Protein AF-A0A2U1P323-F1 (afdb_monomer)

Nearest PDB structures (foldseek):
  3wgc-assembly1_B  TM=9.184E-01  e=4.972E-09  Aeromonas jandaei
  3wgc-assembly1_D  TM=9.180E-01  e=9.353E-09  Aeromonas jandaei
  3wgb-assembly1_A  TM=9.098E-01  e=8.243E-09  Aeromonas jandaei
  1lw5-assembly1_B  TM=9.351E-01  e=6.633E-08  Thermotoga maritima
  1jg8-assembly1_C  TM=9.410E-01  e=9.098E-08  Thermotoga maritima

Foldseek 3Di:
DDPVVVLVPQDDCVPPVVDDHDQDDDDDAPDPVLLDGDDPVNVVSVQVSCVVSVNDPGDAKDKAFLCDQLPQVDDIDIDGDPVVVVVVVVVCVVVPVPDDPCCVRVVVSVVSVVPRPVVQVVLLVVQLVVQVVQVVDPPGHWDSVSSPGNDTDD

Radius of gyration: 19.93 Å; Cα contacts (8 Å, |Δi|>4): 160; chains: 1; bounding box: 51×27×53 Å

Sequence (154 aa):
MDIDLIKSTIRNPDFEICYPKTRLICLENSHANTRKCLSVEYTDQVGELAKKHGLVQAADFVSVCLSIGLGAPVGSVIVGTKIFIDRARILRKTLGGGMRQVGILCAPALVALQENIPKLVNGHKNAKNLAEGLNKIKGLKADVAYVATNICVF

pLDDT: mean 91.77, std 6.67, range [56.97, 98.12]

Structure (mmCIF, N/CA/C/O backbone):
data_AF-A0A2U1P323-F1
#
_entry.id   AF-A0A2U1P323-F1
#
loop_
_atom_site.group_PDB
_atom_site.id
_atom_site.type_symbol
_atom_site.label_atom_id
_atom_site.label_alt_id
_atom_site.label_comp_id
_atom_site.label_asym_id
_atom_site.label_entity_id
_atom_site.label_seq_id
_atom_site.pdbx_PDB_ins_code
_atom_site.Cartn_x
_atom_site.Cartn_y
_atom_site.Cartn_z
_atom_site.occupancy
_atom_site.B_iso_or_equiv
_atom_site.auth_seq_id
_atom_site.auth_comp_id
_atom_site.auth_asym_id
_atom_site.auth_atom_id
_atom_site.pdbx_PDB_model_num
ATOM 1 N N . MET A 1 1 ? -10.514 -1.769 -8.039 1.00 80.75 1 MET A N 1
ATOM 2 C CA . MET A 1 1 ? -11.856 -2.384 -7.982 1.00 80.75 1 MET A CA 1
ATOM 3 C C . MET A 1 1 ? -12.786 -1.479 -8.760 1.00 80.75 1 MET A C 1
ATOM 5 O O . MET A 1 1 ? -12.487 -0.297 -8.853 1.00 80.75 1 MET A O 1
ATOM 9 N N . ASP A 1 2 ? -13.846 -2.011 -9.354 1.00 91.00 2 ASP A N 1
ATOM 10 C CA . ASP A 1 2 ? -14.852 -1.158 -9.988 1.00 91.00 2 ASP A CA 1
ATOM 11 C C . ASP A 1 2 ? -15.645 -0.395 -8.911 1.00 91.00 2 ASP A C 1
ATOM 13 O O . ASP A 1 2 ? -15.991 -0.968 -7.875 1.00 91.00 2 ASP A O 1
ATOM 17 N N . ILE A 1 3 ? -15.888 0.898 -9.124 1.00 92.50 3 ILE A N 1
ATOM 18 C CA . ILE A 1 3 ? -16.559 1.762 -8.148 1.00 92.50 3 ILE A CA 1
ATOM 19 C C . ILE A 1 3 ? -18.031 1.389 -7.978 1.00 92.50 3 ILE A C 1
ATOM 21 O O . ILE A 1 3 ? -18.544 1.418 -6.855 1.00 92.50 3 ILE A O 1
ATOM 25 N N . ASP A 1 4 ? -18.690 0.968 -9.057 1.00 93.38 4 ASP A N 1
ATOM 26 C CA . ASP A 1 4 ? -20.082 0.526 -9.007 1.00 93.38 4 ASP A CA 1
ATOM 27 C C . ASP A 1 4 ? -20.207 -0.788 -8.236 1.00 93.38 4 ASP A C 1
ATOM 29 O O . ASP A 1 4 ? -21.121 -0.959 -7.423 1.00 93.38 4 ASP A O 1
ATOM 33 N N . LEU A 1 5 ? -19.215 -1.670 -8.383 1.00 94.06 5 LEU A N 1
ATOM 34 C CA . LEU A 1 5 ? -19.111 -2.875 -7.571 1.00 94.06 5 LEU A CA 1
ATOM 35 C C . LEU A 1 5 ? -18.923 -2.530 -6.087 1.00 94.06 5 LEU A C 1
ATOM 37 O O . LEU A 1 5 ? -19.654 -3.063 -5.252 1.00 94.06 5 LEU A O 1
ATOM 41 N N . ILE A 1 6 ? -18.012 -1.607 -5.743 1.00 93.38 6 ILE A N 1
ATOM 42 C CA . ILE A 1 6 ? -17.847 -1.146 -4.350 1.00 93.38 6 ILE A CA 1
ATOM 43 C C . ILE A 1 6 ? -19.191 -0.650 -3.812 1.00 93.38 6 ILE A C 1
ATOM 45 O O . ILE A 1 6 ? -19.643 -1.116 -2.770 1.00 93.38 6 ILE A O 1
ATOM 49 N N . LYS A 1 7 ? -19.876 0.226 -4.549 1.00 92.81 7 LYS A N 1
ATOM 50 C CA . LYS A 1 7 ? -21.174 0.775 -4.148 1.00 92.81 7 LYS A CA 1
ATOM 51 C C . LYS A 1 7 ? -22.228 -0.311 -3.922 1.00 92.81 7 LYS A C 1
ATOM 53 O O . LYS A 1 7 ? -22.922 -0.259 -2.913 1.00 92.81 7 LYS A O 1
ATOM 58 N N . SER A 1 8 ? -22.319 -1.300 -4.812 1.00 92.44 8 SER A N 1
ATOM 59 C CA . SER A 1 8 ? -23.284 -2.405 -4.695 1.00 92.44 8 SER A CA 1
ATOM 60 C C . SER A 1 8 ? -23.033 -3.328 -3.495 1.00 92.44 8 SER A C 1
ATOM 62 O O . SER A 1 8 ? -23.940 -4.033 -3.067 1.00 92.44 8 SER A O 1
ATOM 64 N N . THR A 1 9 ? -21.817 -3.321 -2.936 1.00 92.94 9 THR A N 1
ATOM 65 C CA . THR A 1 9 ? -21.441 -4.178 -1.796 1.00 92.94 9 THR A CA 1
ATOM 66 C C . THR A 1 9 ? -21.523 -3.471 -0.443 1.00 92.94 9 THR A C 1
ATOM 68 O O . THR A 1 9 ? -21.391 -4.119 0.600 1.00 92.94 9 THR A O 1
ATOM 71 N N . ILE A 1 10 ? -21.742 -2.150 -0.424 1.00 91.69 10 ILE A N 1
ATOM 72 C CA . ILE A 1 10 ? -21.956 -1.409 0.819 1.00 91.69 10 ILE A CA 1
ATOM 73 C C . ILE A 1 10 ? -23.358 -1.721 1.333 1.00 91.69 10 ILE A C 1
ATOM 75 O O . ILE A 1 10 ? -24.355 -1.416 0.683 1.00 91.69 10 ILE A O 1
ATOM 79 N N . ARG A 1 11 ? -23.416 -2.295 2.533 1.00 88.94 11 ARG A N 1
ATOM 80 C CA . ARG A 1 11 ? -24.667 -2.717 3.152 1.00 88.94 11 ARG A CA 1
ATOM 81 C C . ARG A 1 11 ? -25.399 -1.571 3.833 1.00 88.94 11 ARG A C 1
ATOM 83 O O . ARG A 1 11 ? -24.777 -0.802 4.578 1.00 88.94 11 ARG A O 1
ATOM 90 N N . ASN A 1 12 ? -26.712 -1.495 3.626 1.00 82.75 12 ASN A N 1
ATOM 91 C CA . ASN A 1 12 ? -27.572 -0.510 4.268 1.00 82.75 12 ASN A CA 1
ATOM 92 C C . ASN A 1 12 ? -28.139 -1.074 5.587 1.00 82.75 12 ASN A C 1
ATOM 94 O O . ASN A 1 12 ? -28.973 -1.982 5.558 1.00 82.75 12 ASN A O 1
ATOM 98 N N . PRO A 1 13 ? -27.742 -0.520 6.748 1.00 77.94 13 PRO A N 1
ATOM 99 C CA . PRO A 1 13 ? -28.196 -1.013 8.046 1.00 77.94 13 PRO A CA 1
ATOM 100 C C . PRO A 1 13 ? -29.714 -0.916 8.262 1.00 77.94 13 PRO A C 1
ATOM 102 O O . PRO A 1 13 ? -30.226 -1.650 9.102 1.00 77.94 13 PRO A O 1
ATOM 105 N N . ASP A 1 14 ? -30.423 -0.064 7.517 1.00 82.19 14 ASP A N 1
ATOM 106 C CA . ASP A 1 14 ? -31.871 0.123 7.672 1.00 82.19 14 ASP A CA 1
ATOM 107 C C . ASP A 1 14 ? -32.682 -1.045 7.084 1.00 82.19 14 ASP A C 1
ATOM 109 O O . ASP A 1 14 ? -33.791 -1.322 7.537 1.00 82.19 14 ASP A O 1
ATOM 113 N N . PHE A 1 15 ? -32.128 -1.758 6.097 1.00 80.94 15 PHE A N 1
ATOM 114 C CA . PHE A 1 15 ? -32.820 -2.844 5.386 1.00 80.94 15 PHE A CA 1
ATOM 115 C C . PHE A 1 15 ? -32.170 -4.214 5.597 1.00 80.94 15 PHE A C 1
ATOM 117 O O . PHE A 1 15 ? -32.812 -5.245 5.411 1.00 80.94 15 PHE A O 1
ATOM 124 N N . GLU A 1 16 ? -30.905 -4.247 6.012 1.00 82.06 16 GLU A N 1
ATOM 125 C CA . GLU A 1 16 ? -30.100 -5.466 6.097 1.00 82.06 16 GLU A CA 1
ATOM 126 C C . GLU A 1 16 ? -29.758 -5.828 7.550 1.00 82.06 16 GLU A C 1
ATOM 128 O O . GLU A 1 16 ? -28.616 -6.138 7.878 1.00 82.06 16 GLU A O 1
ATOM 133 N N . ILE A 1 17 ? -30.764 -5.814 8.433 1.00 84.25 17 ILE A N 1
ATOM 134 C CA . ILE A 1 17 ? -30.622 -6.031 9.889 1.00 84.25 17 ILE A CA 1
ATOM 135 C C . ILE A 1 17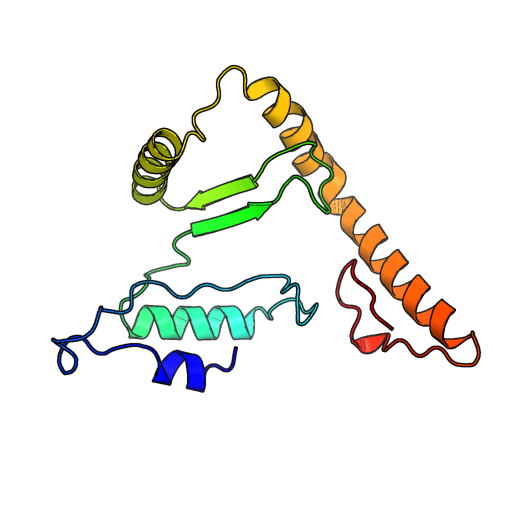 ? -29.925 -7.364 10.220 1.00 84.25 17 ILE A C 1
ATOM 137 O O . ILE A 1 17 ? -29.152 -7.451 11.173 1.00 84.25 17 ILE A O 1
ATOM 141 N N . CYS A 1 18 ? -30.170 -8.406 9.421 1.00 90.88 18 CYS A N 1
ATOM 142 C CA . CYS A 1 18 ? -29.575 -9.732 9.607 1.00 90.88 18 CYS A CA 1
ATOM 143 C C . CYS A 1 18 ? -28.128 -9.837 9.093 1.00 90.88 18 CYS A C 1
ATOM 145 O O . CYS A 1 18 ? -27.512 -10.895 9.228 1.00 90.88 18 CYS A O 1
ATOM 147 N N . TYR A 1 19 ? -27.581 -8.777 8.492 1.00 87.06 19 TYR A N 1
ATOM 148 C CA . TYR A 1 19 ? -26.254 -8.786 7.891 1.00 87.06 19 TYR A CA 1
ATOM 149 C C . TYR A 1 19 ? -25.280 -7.868 8.641 1.00 87.06 19 TYR A C 1
ATOM 151 O O . TYR A 1 19 ? -25.646 -6.792 9.117 1.00 87.06 19 TYR A O 1
ATOM 159 N N . PRO A 1 20 ? -23.990 -8.241 8.717 1.00 88.38 20 PRO A N 1
ATOM 160 C CA . PRO A 1 20 ? -22.968 -7.367 9.276 1.00 88.38 20 PRO A CA 1
ATOM 161 C C . PRO A 1 20 ? -22.879 -6.043 8.513 1.00 88.38 20 PRO A C 1
ATOM 163 O O . PRO A 1 20 ? -22.709 -6.048 7.291 1.00 88.38 20 PRO A O 1
ATOM 166 N N . LYS A 1 21 ? -22.920 -4.923 9.241 1.00 88.81 21 LYS A N 1
ATOM 167 C CA . LYS A 1 21 ? -22.751 -3.575 8.683 1.00 88.81 21 LYS A CA 1
ATOM 168 C C . LYS A 1 21 ? -21.354 -3.401 8.082 1.00 88.81 21 LYS A C 1
ATOM 170 O O . LYS A 1 21 ? -20.354 -3.677 8.747 1.00 88.81 21 LYS A O 1
ATOM 175 N N . THR A 1 22 ? -21.278 -2.863 6.866 1.00 91.12 22 THR A N 1
ATOM 176 C CA . THR A 1 22 ? -20.006 -2.452 6.257 1.00 91.12 22 THR A CA 1
ATOM 177 C C . THR A 1 22 ? -19.369 -1.338 7.089 1.00 91.12 22 THR A C 1
ATOM 179 O O . THR A 1 22 ? -20.028 -0.364 7.452 1.00 91.12 22 THR A O 1
ATOM 182 N N . ARG A 1 23 ? -18.086 -1.493 7.436 1.00 88.50 23 ARG A N 1
ATOM 183 C CA . ARG A 1 23 ? -17.348 -0.541 8.290 1.00 88.50 23 ARG A CA 1
ATOM 184 C C . ARG A 1 23 ? -16.061 -0.002 7.681 1.00 88.50 23 ARG A C 1
ATOM 186 O O . ARG A 1 23 ? -15.554 0.985 8.189 1.00 88.50 23 ARG A O 1
ATOM 193 N N . LEU A 1 24 ? -15.526 -0.647 6.648 1.00 89.75 24 LEU A N 1
ATOM 194 C CA . LEU A 1 24 ? -14.222 -0.312 6.086 1.00 89.75 24 LEU A CA 1
ATOM 195 C C . LEU A 1 24 ? -14.194 -0.635 4.594 1.00 89.75 24 LEU A C 1
ATOM 197 O O . LEU A 1 24 ? -14.705 -1.674 4.177 1.00 89.75 24 LEU A O 1
ATOM 201 N N . ILE A 1 25 ? -13.555 0.241 3.820 1.00 91.94 25 ILE A N 1
ATOM 202 C CA . ILE A 1 25 ? -13.133 -0.020 2.444 1.00 91.94 25 ILE A CA 1
ATOM 203 C C . ILE A 1 25 ? -11.604 -0.004 2.448 1.00 91.94 25 ILE A C 1
ATOM 205 O O . ILE A 1 25 ? -10.999 0.967 2.895 1.00 91.94 25 ILE A O 1
ATOM 209 N N . CYS A 1 26 ? -10.982 -1.077 1.961 1.00 92.38 26 CYS A N 1
ATOM 210 C CA . CYS A 1 26 ? -9.528 -1.186 1.873 1.00 92.38 26 CYS A CA 1
ATOM 211 C C . CYS A 1 26 ? -9.069 -0.956 0.434 1.00 92.38 26 CYS A C 1
ATOM 213 O O . CYS A 1 26 ? -9.574 -1.593 -0.491 1.00 92.38 26 CYS A O 1
ATOM 215 N N . LEU A 1 27 ? -8.080 -0.082 0.257 1.00 92.38 27 LEU A N 1
ATOM 216 C CA . LEU A 1 27 ? -7.383 0.117 -1.009 1.00 92.38 27 LEU A CA 1
ATOM 217 C C . LEU A 1 27 ? -5.918 -0.296 -0.856 1.00 92.38 27 LEU A C 1
ATOM 219 O O . LEU A 1 27 ? -5.303 -0.050 0.179 1.00 92.38 27 LEU A O 1
ATOM 223 N N . GLU A 1 28 ? -5.361 -0.898 -1.902 1.00 93.62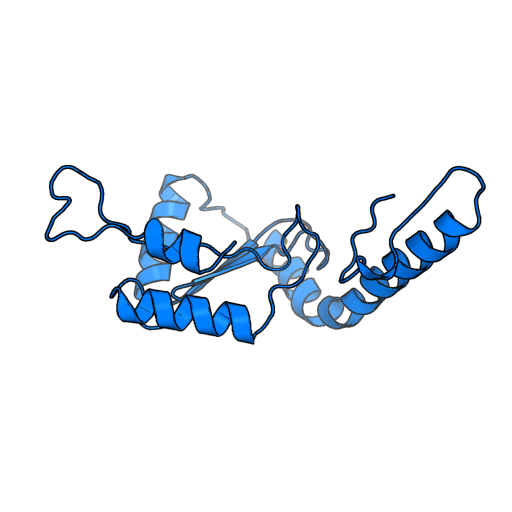 28 GLU A N 1
ATOM 224 C CA . GLU A 1 28 ? -3.953 -1.287 -1.974 1.00 93.62 28 GLU A CA 1
ATOM 225 C C . GLU A 1 28 ? -3.254 -0.439 -3.040 1.00 93.62 28 GLU A C 1
ATOM 227 O O . GLU A 1 28 ? -3.693 -0.413 -4.192 1.00 93.62 28 GLU A O 1
ATOM 232 N N . ASN A 1 29 ? -2.183 0.265 -2.665 1.00 93.44 29 ASN A N 1
ATOM 233 C CA . ASN A 1 29 ? -1.438 1.127 -3.580 1.00 93.44 29 ASN A CA 1
ATOM 234 C C . ASN A 1 29 ? 0.078 1.071 -3.304 1.00 93.44 29 ASN A C 1
ATOM 236 O O . ASN A 1 29 ? 0.511 1.442 -2.217 1.00 93.44 29 ASN A O 1
ATOM 240 N N . SER A 1 30 ? 0.924 0.658 -4.252 1.00 91.38 30 SER A N 1
ATOM 241 C CA . SER A 1 30 ? 0.597 0.066 -5.562 1.00 91.38 30 SER A CA 1
ATOM 242 C C . SER A 1 30 ? 0.010 -1.341 -5.423 1.00 91.38 30 SER A C 1
ATOM 244 O O . SER A 1 30 ? 0.459 -2.101 -4.571 1.00 91.38 30 SER A O 1
ATOM 246 N N . HIS A 1 31 ? -0.935 -1.715 -6.282 1.00 90.00 31 HIS A N 1
ATOM 247 C CA . HIS A 1 31 ? -1.643 -2.990 -6.166 1.00 90.00 31 HIS A CA 1
ATOM 248 C C . HIS A 1 31 ? -0.825 -4.147 -6.762 1.00 90.00 31 HIS A C 1
ATOM 250 O O . HIS A 1 31 ? -0.575 -4.173 -7.967 1.00 90.00 31 HIS A O 1
ATOM 256 N N . ALA A 1 32 ? -0.462 -5.152 -5.968 1.00 81.12 32 ALA A N 1
ATOM 257 C CA . ALA A 1 32 ? 0.492 -6.200 -6.340 1.00 81.12 32 ALA A CA 1
ATOM 258 C C . ALA A 1 32 ? 0.031 -7.075 -7.522 1.00 81.12 32 ALA A C 1
ATOM 260 O O . ALA A 1 32 ? 0.833 -7.403 -8.395 1.00 81.12 32 ALA A O 1
ATOM 261 N N . ASN A 1 33 ? -1.264 -7.414 -7.606 1.00 81.00 33 ASN A N 1
ATOM 262 C CA . ASN A 1 33 ? -1.769 -8.239 -8.717 1.00 81.00 33 ASN A CA 1
ATOM 263 C C . ASN A 1 33 ? -1.917 -7.472 -10.034 1.00 81.00 33 ASN A C 1
ATOM 265 O O . ASN A 1 33 ? -1.637 -8.021 -11.095 1.00 81.00 33 ASN A O 1
ATOM 269 N N . THR A 1 34 ? -2.374 -6.220 -10.000 1.00 82.50 34 THR A N 1
ATOM 270 C CA . THR A 1 34 ? -2.542 -5.419 -11.223 1.00 82.50 34 THR A CA 1
ATOM 271 C C . THR A 1 34 ? -1.263 -4.677 -11.602 1.00 82.50 34 THR A C 1
ATOM 273 O O . THR A 1 34 ? -1.136 -4.260 -12.747 1.00 82.50 34 THR A O 1
ATOM 276 N N . ARG A 1 35 ? -0.314 -4.548 -10.664 1.00 86.25 35 ARG A N 1
ATOM 277 C CA . ARG A 1 35 ? 0.958 -3.806 -10.758 1.00 86.25 35 ARG A CA 1
ATOM 278 C C . ARG A 1 35 ? 0.783 -2.323 -11.069 1.00 86.25 35 ARG A C 1
ATOM 280 O O . ARG A 1 35 ? 1.711 -1.662 -11.526 1.00 86.25 35 ARG A O 1
ATOM 287 N N . LYS A 1 36 ? -0.414 -1.795 -10.816 1.00 86.44 36 LYS A N 1
ATOM 288 C CA . LYS A 1 36 ? -0.765 -0.405 -11.092 1.00 86.44 36 LYS A CA 1
ATOM 289 C C . LYS A 1 36 ? -0.732 0.417 -9.815 1.00 86.44 36 LYS A C 1
ATOM 291 O O . LYS A 1 36 ? -1.130 -0.044 -8.742 1.00 86.44 36 LYS A O 1
ATOM 296 N N . CYS A 1 37 ? -0.302 1.660 -9.966 1.00 92.38 37 CYS A N 1
ATOM 297 C CA . CYS A 1 37 ? -0.610 2.699 -9.000 1.00 92.38 37 CYS A CA 1
ATOM 298 C C . CYS A 1 37 ? -2.089 3.059 -9.150 1.00 92.38 37 CYS A C 1
ATOM 300 O O . CYS A 1 37 ? -2.576 3.228 -10.272 1.00 92.38 37 CYS A O 1
ATOM 302 N N . LEU A 1 38 ? -2.803 3.161 -8.033 1.00 92.69 38 LEU A N 1
ATOM 303 C CA . LEU A 1 38 ? -4.143 3.740 -8.054 1.00 92.69 38 LEU A CA 1
ATOM 304 C C . LEU A 1 38 ? -4.025 5.221 -8.415 1.00 92.69 38 LEU A C 1
ATOM 306 O O . LEU A 1 38 ? -3.123 5.903 -7.923 1.00 92.69 38 LEU A O 1
ATOM 310 N N . SER A 1 39 ? -4.916 5.709 -9.279 1.00 93.12 39 SER A N 1
ATOM 311 C CA . SER A 1 39 ? -4.938 7.130 -9.614 1.00 93.12 39 SER A CA 1
ATOM 312 C C . SER A 1 39 ? -5.468 7.945 -8.434 1.00 93.12 39 SER A C 1
ATOM 314 O O . SER A 1 39 ? -6.202 7.431 -7.577 1.00 93.12 39 SER A O 1
ATOM 316 N N . VAL A 1 40 ? -5.076 9.216 -8.381 1.00 92.88 40 VAL A N 1
ATOM 317 C CA . VAL A 1 40 ? -5.538 10.142 -7.339 1.00 92.88 40 VAL A CA 1
ATOM 318 C C . VAL A 1 40 ? -7.049 10.317 -7.457 1.00 92.88 40 VAL A C 1
ATOM 320 O O . VAL A 1 40 ? -7.761 10.161 -6.473 1.00 92.88 40 VAL A O 1
ATOM 323 N N . GLU A 1 41 ? -7.545 10.475 -8.682 1.00 94.69 41 GLU A N 1
ATOM 324 C CA . GLU A 1 41 ? -8.962 10.674 -8.987 1.00 94.69 41 GLU A CA 1
ATOM 325 C C . GLU A 1 41 ? -9.804 9.482 -8.522 1.00 94.69 41 GLU A C 1
ATOM 327 O O . GLU A 1 41 ? -10.836 9.662 -7.883 1.00 94.69 41 GLU A O 1
ATOM 332 N N . TYR A 1 42 ? -9.352 8.252 -8.788 1.00 93.38 42 TYR A N 1
ATOM 333 C CA . TYR A 1 42 ? -10.034 7.051 -8.306 1.00 93.38 42 TYR A CA 1
ATOM 334 C C . TYR A 1 42 ? -10.027 6.975 -6.773 1.00 93.38 42 TYR A C 1
ATOM 336 O O . TYR A 1 42 ? -11.029 6.611 -6.157 1.00 93.38 42 TYR A O 1
ATOM 344 N N . THR A 1 43 ? -8.901 7.321 -6.146 1.00 92.19 43 THR A N 1
ATOM 345 C CA . THR A 1 43 ? -8.779 7.310 -4.682 1.00 92.19 43 THR A CA 1
ATOM 346 C C . THR A 1 43 ? -9.738 8.322 -4.047 1.00 92.19 43 THR A C 1
ATOM 348 O O . THR A 1 43 ? -10.429 7.981 -3.084 1.00 92.19 43 THR A O 1
ATOM 351 N N . ASP A 1 44 ? -9.861 9.513 -4.636 1.00 91.75 44 ASP A N 1
ATOM 352 C CA . ASP A 1 44 ? -10.801 10.552 -4.208 1.00 91.75 44 ASP A CA 1
ATOM 353 C C . ASP A 1 44 ? -12.256 10.108 -4.390 1.00 91.75 44 ASP A C 1
ATOM 355 O O . ASP A 1 44 ? -13.061 10.233 -3.467 1.00 91.75 44 ASP A O 1
ATOM 359 N N . GLN A 1 45 ? -12.596 9.503 -5.533 1.00 93.44 45 GLN A N 1
ATOM 360 C CA . GLN A 1 45 ? -13.940 8.974 -5.788 1.00 93.44 45 GLN A CA 1
ATO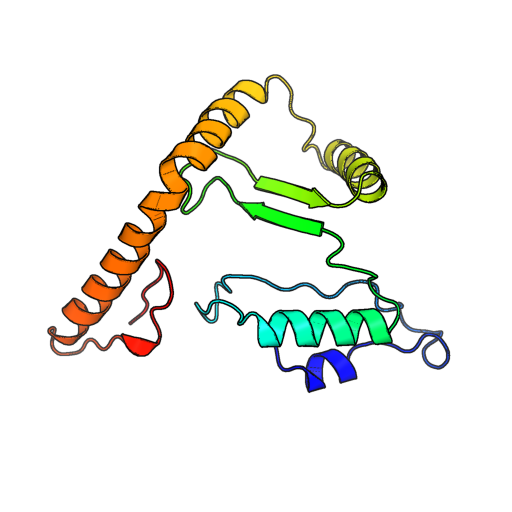M 361 C C . GLN A 1 45 ? -14.361 7.924 -4.749 1.00 93.44 45 GLN A C 1
ATOM 363 O O . GLN A 1 45 ? -15.489 7.962 -4.247 1.00 93.44 45 GLN A O 1
ATOM 368 N N . VAL A 1 46 ? -13.464 6.998 -4.392 1.00 93.06 46 VAL A N 1
ATOM 369 C CA . VAL A 1 46 ? -13.731 6.011 -3.333 1.00 93.06 46 VAL A CA 1
ATOM 370 C C . VAL A 1 46 ? -13.859 6.697 -1.970 1.00 93.06 46 VAL A C 1
ATOM 372 O O . VAL A 1 46 ? -14.734 6.326 -1.184 1.00 93.06 46 VAL A O 1
ATOM 375 N N . GLY A 1 47 ? -13.039 7.714 -1.699 1.00 91.31 47 GLY A N 1
ATOM 376 C CA . GLY A 1 47 ? -13.133 8.528 -0.487 1.00 91.31 47 GLY A CA 1
ATOM 377 C C . GLY A 1 47 ? -14.492 9.221 -0.346 1.00 91.31 47 GLY A C 1
ATOM 378 O O . GLY A 1 47 ? -15.123 9.131 0.707 1.00 91.31 47 GLY A O 1
ATOM 379 N N . GLU A 1 48 ? -14.990 9.846 -1.411 1.00 91.44 48 GLU A N 1
ATOM 380 C CA . GLU A 1 48 ? -16.309 10.489 -1.433 1.00 91.44 48 GLU A CA 1
ATOM 381 C C . GLU A 1 48 ? -17.454 9.476 -1.300 1.00 91.44 48 GLU A C 1
ATOM 383 O O . GLU A 1 48 ? -18.412 9.701 -0.553 1.00 91.44 48 GLU A O 1
ATOM 388 N N . LEU A 1 49 ? -17.340 8.312 -1.947 1.00 91.94 49 LEU A N 1
ATOM 389 C CA . LEU A 1 49 ? -18.300 7.220 -1.780 1.00 91.94 49 LEU A CA 1
ATOM 390 C C . LEU A 1 49 ? -18.363 6.740 -0.321 1.00 91.94 49 LEU A C 1
ATOM 392 O O . LEU A 1 49 ? -19.457 6.511 0.207 1.00 91.94 49 LEU A O 1
ATOM 396 N N . ALA A 1 50 ? -17.206 6.606 0.329 1.00 90.81 50 ALA A N 1
ATOM 397 C CA . ALA A 1 50 ? -17.100 6.202 1.725 1.00 90.81 50 ALA A CA 1
ATOM 398 C C . ALA A 1 50 ? -17.715 7.247 2.669 1.00 90.81 50 ALA A C 1
ATOM 400 O O . ALA A 1 50 ? -18.484 6.882 3.564 1.00 90.81 50 ALA A O 1
ATOM 401 N N . LYS A 1 51 ? -17.451 8.540 2.431 1.00 89.38 51 LYS A N 1
ATOM 402 C CA . LYS A 1 51 ? -18.075 9.653 3.168 1.00 89.38 51 LYS A CA 1
ATOM 403 C C . LYS A 1 51 ? -19.594 9.640 3.028 1.00 89.38 51 LYS A C 1
ATOM 405 O O . LYS A 1 51 ? -20.299 9.725 4.032 1.00 89.38 51 LYS A O 1
ATOM 410 N N . LYS A 1 52 ? -20.109 9.456 1.807 1.00 90.31 52 LYS A N 1
ATOM 411 C CA . LYS A 1 52 ? -21.554 9.408 1.526 1.00 90.31 52 LYS A CA 1
ATOM 412 C C . LYS A 1 52 ? -22.283 8.316 2.316 1.00 90.31 52 LYS A C 1
ATOM 414 O O . LYS A 1 52 ? -23.427 8.516 2.707 1.00 90.31 52 LYS A O 1
ATOM 419 N N . HIS A 1 53 ? -21.626 7.185 2.565 1.00 87.31 53 HIS A N 1
ATOM 420 C CA . HIS A 1 53 ? -22.192 6.072 3.336 1.00 87.31 53 HIS A CA 1
ATOM 421 C C . HIS A 1 53 ? -21.832 6.123 4.831 1.00 87.31 53 HIS A C 1
ATOM 423 O O . HIS A 1 53 ? -22.075 5.157 5.557 1.00 87.31 53 HIS A O 1
ATOM 429 N N . GLY A 1 54 ? -21.243 7.228 5.307 1.00 83.25 54 GLY A N 1
ATOM 430 C CA . GLY A 1 54 ? -20.857 7.400 6.708 1.00 83.25 54 GLY A CA 1
ATOM 431 C C . GLY A 1 54 ? -19.819 6.381 7.184 1.00 83.25 54 GLY A C 1
ATOM 432 O O . GLY A 1 54 ? -19.812 6.021 8.363 1.00 83.25 54 GLY A O 1
ATOM 433 N N . LEU A 1 55 ? -18.987 5.868 6.270 1.00 80.69 55 LEU A N 1
ATOM 434 C CA . LEU A 1 55 ? -17.945 4.893 6.590 1.00 80.69 55 LEU A CA 1
ATOM 435 C C . LEU A 1 55 ? -16.717 5.579 7.187 1.00 80.69 55 LEU A C 1
ATOM 437 O O . LEU A 1 55 ? -16.198 5.104 8.191 1.00 80.69 55 LEU A O 1
ATOM 441 N N . VAL A 1 56 ? -16.290 6.699 6.593 1.00 71.81 56 VAL A N 1
ATOM 442 C CA . VAL A 1 56 ? -15.087 7.450 6.985 1.00 71.81 56 VAL A CA 1
ATOM 443 C C . VAL A 1 56 ? -15.335 8.954 6.827 1.00 71.81 56 VAL A C 1
ATOM 445 O O . VAL A 1 56 ? -16.142 9.360 5.990 1.00 71.81 56 VAL A O 1
ATOM 448 N N . GLN A 1 57 ? -14.642 9.795 7.599 1.00 57.22 57 GLN A N 1
ATOM 449 C CA . GLN A 1 57 ? -14.692 11.262 7.432 1.00 57.22 57 GLN A CA 1
ATOM 450 C C . GLN A 1 57 ? -13.491 11.789 6.616 1.00 57.22 57 GLN A C 1
ATOM 452 O O . GLN A 1 57 ? -13.612 12.765 5.877 1.00 57.22 57 GLN A O 1
ATOM 457 N N . ALA A 1 58 ? -12.354 11.093 6.703 1.00 56.97 58 ALA A N 1
ATOM 458 C CA . ALA A 1 58 ? -11.142 11.204 5.886 1.00 56.97 58 ALA A CA 1
ATOM 459 C C . ALA A 1 58 ? -10.499 9.802 5.806 1.00 56.97 58 ALA A C 1
ATOM 461 O O . ALA A 1 58 ? -11.012 8.882 6.438 1.00 56.97 58 ALA A O 1
ATOM 462 N N . ALA A 1 59 ? -9.403 9.602 5.062 1.00 62.62 59 ALA A N 1
ATOM 463 C CA . ALA A 1 59 ? -8.673 8.330 5.125 1.00 62.62 59 ALA A CA 1
ATOM 464 C C . ALA A 1 59 ? -8.302 8.013 6.590 1.00 62.62 59 ALA A C 1
ATOM 466 O O . ALA A 1 59 ? -7.512 8.736 7.197 1.00 62.62 59 ALA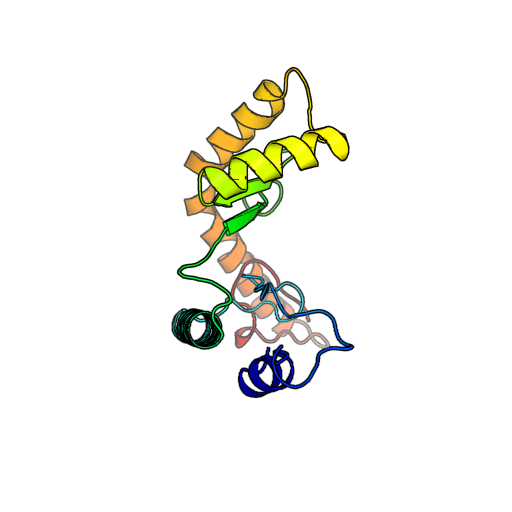 A O 1
ATOM 467 N N . ASP A 1 60 ? -8.907 6.972 7.173 1.00 78.44 60 ASP A N 1
ATOM 468 C CA . ASP A 1 60 ? -8.841 6.748 8.626 1.00 78.44 60 ASP A CA 1
ATOM 469 C C . ASP A 1 60 ? -7.440 6.342 9.093 1.00 78.44 60 ASP A C 1
ATOM 471 O O . ASP A 1 60 ? -6.989 6.732 10.178 1.00 78.44 60 ASP A O 1
ATOM 475 N N . PHE A 1 61 ? -6.757 5.540 8.273 1.00 88.69 61 PHE A N 1
ATOM 476 C CA . PHE A 1 61 ? -5.386 5.116 8.498 1.00 88.69 61 PHE A CA 1
ATOM 477 C C . PHE A 1 61 ? -4.722 4.622 7.207 1.00 88.69 61 PHE A C 1
ATOM 479 O O . PHE A 1 61 ? -5.384 4.217 6.253 1.00 88.69 61 PHE A O 1
ATOM 486 N N . VAL A 1 62 ? -3.392 4.614 7.207 1.00 92.62 62 VAL A N 1
ATOM 487 C CA . VAL A 1 62 ? -2.547 4.064 6.142 1.00 92.62 62 VAL A CA 1
ATOM 488 C C . VAL A 1 62 ? -1.586 3.062 6.763 1.00 92.62 62 VAL A C 1
ATOM 490 O O . VAL A 1 62 ? -1.052 3.299 7.848 1.00 92.62 62 VAL A O 1
ATOM 493 N N . SER A 1 63 ? -1.345 1.949 6.073 1.00 95.00 63 SER A N 1
ATOM 494 C CA . SER A 1 63 ? -0.263 1.023 6.400 1.00 95.00 63 SER A CA 1
ATOM 495 C C . SER A 1 63 ? 0.804 1.064 5.312 1.00 95.00 63 SER A C 1
ATOM 497 O O . SER A 1 63 ? 0.478 1.047 4.128 1.00 95.00 63 SER A O 1
ATOM 499 N N . VAL A 1 64 ? 2.073 1.135 5.716 1.00 95.38 64 VAL A N 1
ATOM 500 C CA . VAL A 1 64 ? 3.221 1.195 4.804 1.00 95.38 64 VAL A CA 1
ATOM 501 C C . VAL A 1 64 ? 4.266 0.172 5.230 1.00 95.38 64 VAL A C 1
ATOM 503 O O . VAL A 1 64 ? 4.725 0.179 6.375 1.00 95.38 64 VAL A O 1
ATOM 506 N N . CYS A 1 65 ? 4.674 -0.687 4.299 1.00 96.25 65 CYS A N 1
ATOM 507 C CA . CYS A 1 65 ? 5.775 -1.624 4.498 1.00 96.25 65 CYS A CA 1
ATOM 508 C C . CYS A 1 65 ? 7.127 -0.917 4.343 1.00 96.25 65 CYS A C 1
ATOM 510 O O . CYS A 1 65 ? 7.356 -0.219 3.356 1.00 96.25 65 CYS A O 1
ATOM 512 N N . LEU A 1 66 ? 8.046 -1.140 5.286 1.00 96.38 66 LEU A N 1
ATOM 513 C CA . LEU A 1 66 ? 9.404 -0.581 5.237 1.00 96.38 66 LEU A CA 1
ATOM 514 C C . LEU A 1 66 ? 10.428 -1.595 4.709 1.00 96.38 66 LEU A C 1
ATOM 516 O O . LEU A 1 66 ? 11.467 -1.211 4.178 1.00 96.38 66 LEU A O 1
ATOM 520 N N . SER A 1 67 ? 10.129 -2.890 4.805 1.00 95.75 67 SER A N 1
ATOM 521 C CA . SER A 1 67 ? 11.046 -3.982 4.457 1.00 95.75 67 SER A CA 1
ATOM 522 C C . SER A 1 67 ? 10.923 -4.504 3.025 1.00 95.75 67 SER A C 1
ATOM 524 O O . SER A 1 67 ? 11.125 -5.687 2.767 1.00 95.75 67 S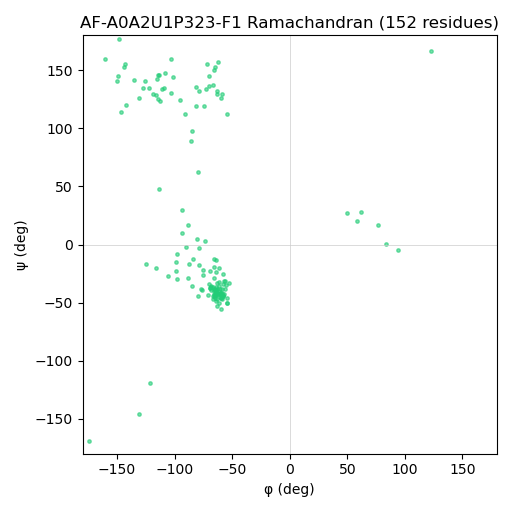ER A O 1
ATOM 526 N N . ILE A 1 68 ? 10.529 -3.631 2.099 1.00 93.19 68 ILE A N 1
ATOM 527 C CA . ILE A 1 68 ? 10.398 -3.939 0.668 1.00 93.19 68 ILE A CA 1
ATOM 528 C C . ILE A 1 68 ? 11.294 -2.996 -0.143 1.00 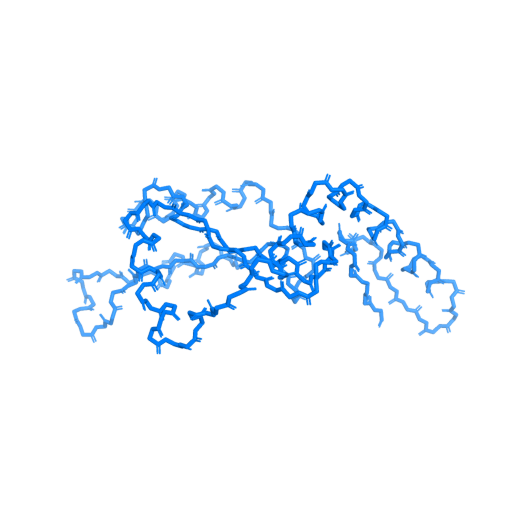93.19 68 ILE A C 1
ATOM 530 O O . ILE A 1 68 ? 12.499 -2.970 0.081 1.00 93.19 68 ILE A O 1
ATOM 534 N N . GLY A 1 69 ? 10.739 -2.172 -1.038 1.00 91.19 69 GLY A N 1
ATOM 535 C CA . GLY A 1 69 ? 11.509 -1.217 -1.842 1.00 91.19 69 GLY A CA 1
ATOM 536 C C . GLY A 1 69 ? 12.336 -0.211 -1.030 1.00 91.19 69 GLY A C 1
ATOM 537 O O . GLY A 1 69 ? 13.351 0.264 -1.525 1.00 91.19 69 GLY A O 1
ATOM 538 N N . LEU A 1 70 ? 11.950 0.089 0.217 1.00 93.44 70 LEU A N 1
ATOM 539 C CA . LEU A 1 70 ? 12.724 0.969 1.100 1.00 93.44 70 LEU A CA 1
ATOM 540 C C . LEU A 1 70 ? 13.980 0.301 1.679 1.00 93.44 70 LEU A C 1
ATOM 542 O O . LEU A 1 70 ? 14.905 1.010 2.061 1.00 93.44 70 LEU A O 1
ATOM 546 N N . GLY A 1 71 ? 14.051 -1.031 1.730 1.00 94.25 71 GLY A N 1
ATOM 547 C CA . GLY A 1 71 ? 15.250 -1.748 2.174 1.00 94.25 71 GLY A CA 1
ATOM 548 C C . GLY A 1 71 ? 15.491 -1.774 3.688 1.00 94.25 71 GLY A C 1
ATOM 549 O O . GLY A 1 71 ? 16.604 -2.080 4.109 1.00 94.25 71 GLY A O 1
ATOM 550 N N . ALA A 1 72 ? 14.488 -1.475 4.524 1.00 96.44 72 ALA A N 1
ATOM 551 C CA . ALA A 1 72 ? 14.598 -1.758 5.956 1.00 96.44 72 ALA A CA 1
ATOM 552 C C . ALA A 1 72 ? 14.652 -3.284 6.193 1.00 96.44 72 ALA A C 1
ATOM 554 O O . ALA A 1 72 ? 14.040 -4.039 5.440 1.00 96.44 72 ALA A O 1
ATOM 555 N N . PRO A 1 73 ? 15.321 -3.778 7.247 1.00 95.56 73 PRO A N 1
ATOM 556 C CA . PRO A 1 73 ? 15.424 -5.221 7.470 1.00 95.56 73 PRO A CA 1
ATOM 557 C C . PRO A 1 73 ? 14.077 -5.855 7.843 1.00 95.56 73 PRO A C 1
ATOM 559 O O . PRO A 1 73 ? 13.756 -6.952 7.400 1.00 95.56 73 PRO A O 1
ATOM 562 N N . VAL A 1 74 ? 13.279 -5.167 8.664 1.00 95.31 74 VAL A N 1
ATOM 563 C CA . VAL A 1 74 ? 11.982 -5.639 9.157 1.00 95.31 74 VAL A CA 1
ATOM 564 C C . VAL A 1 74 ? 11.067 -4.441 9.370 1.00 95.31 74 VAL A C 1
ATOM 566 O O . VAL A 1 74 ? 11.503 -3.390 9.840 1.00 95.31 74 VAL A O 1
ATOM 569 N N . GLY A 1 75 ? 9.775 -4.636 9.116 1.00 94.12 75 GLY A N 1
ATOM 570 C CA . GLY A 1 75 ? 8.734 -3.838 9.746 1.00 94.12 75 GLY A CA 1
ATOM 571 C C . GLY A 1 75 ? 7.818 -3.102 8.784 1.00 94.12 75 GLY A C 1
ATOM 572 O O . GLY A 1 75 ? 8.037 -2.983 7.579 1.00 94.12 75 GLY A O 1
ATOM 573 N N . SER A 1 76 ? 6.733 -2.618 9.365 1.00 96.56 76 SER A N 1
ATOM 574 C CA . SER A 1 76 ? 5.719 -1.794 8.722 1.00 96.56 76 SER A CA 1
ATOM 575 C C . SER A 1 76 ? 5.239 -0.761 9.731 1.00 96.56 76 SER A C 1
ATOM 577 O O . SER A 1 76 ? 5.320 -0.980 10.944 1.00 96.56 76 SER A O 1
ATOM 579 N N . VAL A 1 77 ? 4.733 0.358 9.234 1.00 95.75 77 VAL A N 1
ATOM 580 C CA . VAL A 1 77 ? 4.125 1.407 10.054 1.00 95.75 77 VAL A CA 1
ATOM 581 C C . VAL A 1 77 ? 2.646 1.509 9.734 1.00 95.75 77 VAL A C 1
ATOM 583 O O . VAL A 1 77 ? 2.226 1.294 8.599 1.00 95.75 77 VAL A O 1
ATOM 586 N N . ILE A 1 78 ? 1.855 1.822 10.755 1.00 95.88 78 ILE A N 1
ATOM 587 C CA . ILE A 1 78 ? 0.457 2.207 10.597 1.00 95.88 78 ILE A CA 1
ATOM 588 C C . ILE A 1 78 ? 0.326 3.625 11.138 1.00 95.88 78 ILE A C 1
ATOM 590 O O . ILE A 1 78 ? 0.786 3.911 12.247 1.00 95.88 78 ILE A O 1
ATOM 594 N N . VAL A 1 79 ? -0.279 4.503 10.348 1.00 94.00 79 VAL A N 1
ATOM 595 C CA . VAL A 1 79 ? -0.480 5.921 10.654 1.00 94.00 79 VAL A CA 1
ATOM 596 C C . VAL A 1 79 ? -1.971 6.205 10.602 1.00 94.00 79 VAL A C 1
ATOM 598 O O . VAL A 1 79 ? -2.637 5.760 9.679 1.00 94.00 79 VAL A O 1
ATOM 601 N N . GLY A 1 80 ? -2.501 6.928 11.582 1.00 92.56 80 GLY A N 1
ATOM 602 C CA . GLY A 1 80 ? -3.918 7.276 11.660 1.00 92.56 80 GLY A CA 1
ATOM 603 C C . GLY A 1 80 ? -4.181 8.216 12.830 1.00 92.56 80 GLY A C 1
ATOM 604 O O . GLY A 1 80 ? -3.245 8.722 13.456 1.00 92.56 80 GLY A O 1
ATOM 605 N N . THR A 1 81 ? -5.454 8.438 13.154 1.00 91.38 81 THR A N 1
ATOM 606 C CA . THR A 1 81 ? -5.835 9.296 14.289 1.00 91.38 81 THR A CA 1
ATOM 607 C C . THR A 1 81 ? -5.322 8.747 15.625 1.00 91.38 81 THR A C 1
ATOM 609 O O . THR A 1 81 ? -5.105 7.544 15.787 1.00 91.38 81 THR A O 1
ATOM 612 N N . LYS A 1 82 ? -5.176 9.614 16.637 1.00 92.94 82 LYS A N 1
ATOM 613 C CA . LYS A 1 82 ? -4.740 9.196 17.981 1.00 92.94 82 LYS A CA 1
ATOM 614 C C . LYS A 1 82 ? -5.620 8.075 18.550 1.00 92.94 82 LYS A C 1
ATOM 616 O O . LYS A 1 82 ? -5.099 7.078 19.039 1.00 92.94 82 LYS A O 1
ATOM 621 N N . ILE A 1 83 ? -6.943 8.220 18.435 1.00 92.38 83 ILE A N 1
ATOM 622 C CA . ILE A 1 83 ? -7.923 7.234 18.917 1.00 92.38 83 ILE A CA 1
ATOM 623 C C . ILE A 1 83 ? -7.714 5.881 18.223 1.00 92.38 83 ILE A C 1
ATOM 625 O O . ILE A 1 83 ? -7.745 4.836 18.876 1.00 92.38 83 ILE A O 1
ATOM 629 N N . PHE A 1 84 ? -7.469 5.893 16.911 1.00 92.25 84 PHE A N 1
ATOM 630 C CA . PHE A 1 84 ? -7.169 4.684 16.151 1.00 92.25 84 PHE A CA 1
ATOM 631 C C . PHE A 1 84 ? -5.857 4.032 16.614 1.00 92.25 84 PHE A C 1
ATOM 633 O O . PHE A 1 84 ? -5.836 2.836 16.904 1.00 92.25 84 PHE A O 1
ATOM 640 N N . ILE A 1 85 ? -4.778 4.809 16.753 1.00 95.94 85 ILE A N 1
ATOM 641 C CA . ILE A 1 85 ? -3.464 4.294 17.167 1.00 95.94 85 ILE A CA 1
ATOM 642 C C . ILE A 1 85 ? -3.491 3.727 18.591 1.00 95.94 85 ILE A C 1
ATOM 644 O O . ILE A 1 85 ? -2.856 2.702 18.849 1.00 95.94 85 ILE A O 1
ATOM 648 N N . ASP A 1 86 ? -4.247 4.331 19.507 1.00 96.44 86 ASP A N 1
ATOM 649 C CA . ASP A 1 86 ? -4.395 3.816 20.871 1.00 96.44 86 ASP A CA 1
ATOM 650 C C . ASP A 1 86 ? -5.052 2.423 20.870 1.00 96.44 86 ASP A C 1
ATOM 652 O O . ASP A 1 86 ? -4.550 1.501 21.519 1.00 96.44 86 ASP A O 1
ATOM 656 N N . ARG A 1 87 ? -6.091 2.215 20.047 1.00 95.44 87 ARG A N 1
ATOM 657 C CA . ARG A 1 87 ? -6.706 0.888 19.842 1.00 95.44 87 ARG A CA 1
ATOM 658 C C . ARG A 1 87 ? -5.753 -0.089 19.151 1.00 95.44 87 ARG A C 1
ATOM 660 O O . ARG A 1 87 ? -5.611 -1.231 19.592 1.00 95.44 87 ARG A O 1
ATOM 667 N N . ALA A 1 88 ? -5.059 0.358 18.105 1.00 96.31 88 ALA A N 1
ATOM 668 C CA . ALA A 1 88 ? -4.108 -0.465 17.364 1.00 96.31 88 ALA A CA 1
ATOM 669 C C . ALA A 1 88 ? -2.948 -0.951 18.251 1.00 96.31 88 ALA A C 1
ATOM 671 O O . ALA A 1 88 ? -2.504 -2.088 18.115 1.00 96.31 88 ALA A O 1
ATOM 672 N N . ARG A 1 89 ? -2.476 -0.137 19.206 1.00 97.25 89 ARG A N 1
ATOM 673 C CA . ARG A 1 89 ? -1.425 -0.525 20.167 1.00 97.25 89 ARG A CA 1
ATOM 674 C C . ARG A 1 89 ? -1.863 -1.644 21.107 1.00 97.25 89 ARG A C 1
ATOM 676 O O . ARG A 1 89 ? -1.046 -2.523 21.389 1.00 97.25 89 ARG A O 1
ATOM 683 N N . ILE A 1 90 ? -3.118 -1.618 21.563 1.00 97.75 90 ILE A N 1
ATOM 684 C CA . ILE A 1 90 ? -3.699 -2.686 22.387 1.00 97.75 90 ILE A CA 1
ATOM 685 C C . ILE A 1 90 ? -3.727 -3.982 21.576 1.00 97.75 90 ILE A C 1
ATOM 687 O O . ILE A 1 90 ? -3.123 -4.968 21.991 1.00 97.75 90 ILE A O 1
ATOM 691 N N . LEU A 1 91 ? -4.312 -3.950 20.373 1.00 97.56 91 LEU A N 1
ATOM 692 C CA . LEU A 1 91 ? -4.370 -5.120 19.489 1.00 97.56 91 LEU A CA 1
ATOM 693 C C . LEU A 1 91 ? -2.978 -5.646 19.132 1.00 97.56 91 LEU A C 1
ATOM 695 O O . LEU A 1 91 ? -2.743 -6.848 19.192 1.00 97.56 91 LEU A O 1
ATOM 699 N N . ARG A 1 92 ? -2.018 -4.759 18.847 1.00 97.81 92 ARG A N 1
ATOM 700 C CA . ARG A 1 92 ? -0.619 -5.136 18.611 1.00 97.81 92 ARG A CA 1
ATOM 701 C C . ARG A 1 92 ? -0.044 -5.910 19.794 1.00 97.81 92 ARG A C 1
ATOM 703 O O . ARG A 1 92 ? 0.731 -6.836 19.583 1.00 97.81 92 ARG A O 1
ATOM 710 N N . LYS A 1 93 ? -0.383 -5.538 21.033 1.00 97.25 93 LYS A N 1
ATOM 711 C CA . LYS A 1 93 ? 0.088 -6.262 22.217 1.00 97.25 93 LYS A CA 1
ATOM 712 C C . LYS A 1 93 ? -0.586 -7.628 22.339 1.00 97.25 93 LYS A C 1
ATOM 714 O O . LYS A 1 93 ? 0.124 -8.600 22.581 1.00 97.25 93 LYS A O 1
ATOM 719 N N . THR A 1 94 ? -1.897 -7.698 22.113 1.00 98.12 94 THR A N 1
ATOM 720 C CA . THR A 1 94 ? -2.682 -8.943 22.135 1.00 98.12 94 THR A CA 1
ATOM 721 C C . THR A 1 94 ? -2.205 -9.947 21.086 1.00 98.12 94 THR A C 1
ATOM 723 O O . THR A 1 94 ? -2.060 -11.124 21.388 1.00 98.12 94 THR A O 1
ATOM 726 N N . LEU A 1 95 ? -1.891 -9.478 19.877 1.00 97.75 95 LEU A N 1
ATOM 727 C CA . LEU A 1 95 ? -1.398 -10.299 18.766 1.00 97.75 95 LEU A CA 1
ATOM 728 C C . LEU A 1 95 ? 0.107 -10.622 18.860 1.00 97.75 95 LEU A C 1
ATOM 730 O O . LEU A 1 95 ? 0.672 -11.188 17.931 1.00 97.75 95 LEU A O 1
ATOM 734 N N . GLY A 1 96 ? 0.789 -10.231 19.943 1.00 96.81 96 GLY A N 1
ATOM 735 C CA . GLY A 1 96 ? 2.209 -10.540 20.159 1.00 96.81 96 GLY A CA 1
ATOM 736 C C . GLY A 1 96 ? 3.214 -9.595 19.481 1.00 96.81 96 GLY A C 1
ATOM 737 O O . GLY A 1 96 ? 4.414 -9.724 19.697 1.00 96.81 96 GLY A O 1
ATOM 738 N N . GLY A 1 97 ? 2.769 -8.568 18.754 1.00 96.31 97 GLY A N 1
ATOM 739 C CA . GLY A 1 97 ? 3.635 -7.569 18.103 1.00 96.31 97 GLY A CA 1
ATOM 740 C C . GLY A 1 97 ? 4.287 -6.546 19.050 1.00 96.31 97 GLY A C 1
ATOM 741 O O . GLY A 1 97 ? 4.959 -5.613 18.608 1.00 96.31 97 GLY A O 1
ATOM 742 N N . GLY A 1 98 ? 4.072 -6.665 20.363 1.00 95.19 98 GLY A N 1
ATOM 743 C CA . GLY A 1 98 ? 4.635 -5.783 21.390 1.00 95.19 98 GLY A CA 1
ATOM 744 C C . GLY A 1 98 ? 6.090 -6.106 21.741 1.00 95.19 98 GLY A C 1
ATOM 745 O O . GLY A 1 98 ? 6.357 -6.464 22.893 1.00 95.19 98 GLY A O 1
ATOM 746 N N . MET A 1 99 ? 6.990 -5.976 20.762 1.00 96.12 99 MET A N 1
ATOM 747 C CA . MET A 1 99 ? 8.424 -6.276 20.875 1.00 96.12 99 MET A CA 1
ATOM 748 C C . MET A 1 99 ? 9.162 -5.350 21.854 1.00 96.12 99 MET A C 1
ATOM 750 O O . MET A 1 99 ? 8.786 -4.193 22.065 1.00 96.12 99 MET A O 1
ATOM 754 N N . ARG A 1 100 ? 10.246 -5.869 22.439 1.00 96.12 100 ARG A N 1
ATOM 755 C CA . ARG A 1 100 ? 11.212 -5.117 23.255 1.00 96.12 100 ARG A CA 1
ATOM 756 C C . ARG A 1 100 ? 12.479 -4.854 22.434 1.00 96.12 100 ARG A C 1
ATOM 758 O O . ARG A 1 100 ? 12.671 -5.484 21.402 1.00 96.12 100 ARG A O 1
ATOM 765 N N . GLN A 1 101 ? 13.273 -3.859 22.842 1.00 96.06 101 GLN A N 1
ATOM 766 C CA . GLN A 1 101 ? 14.498 -3.429 22.143 1.00 96.06 101 GLN A CA 1
ATOM 767 C C . GLN A 1 101 ? 14.314 -3.190 20.625 1.00 96.06 101 GLN A C 1
ATOM 769 O O . GLN A 1 101 ? 15.260 -3.255 19.846 1.00 96.06 101 GLN A O 1
ATOM 774 N N . VAL A 1 102 ? 13.093 -2.835 20.200 1.00 96.00 102 VAL A N 1
ATOM 775 C CA . VAL A 1 102 ? 12.727 -2.662 18.783 1.00 96.00 102 VAL A CA 1
ATOM 776 C C . VAL A 1 102 ? 13.478 -1.512 18.103 1.00 96.00 102 VAL A C 1
ATOM 778 O O . VAL A 1 102 ? 13.519 -1.446 16.881 1.00 96.00 102 VAL A O 1
ATOM 781 N N . GLY A 1 103 ? 14.134 -0.640 18.879 1.00 96.56 103 GLY A N 1
ATOM 782 C CA . GLY A 1 103 ? 14.989 0.434 18.373 1.00 96.56 103 GLY A CA 1
ATOM 783 C C . GLY A 1 103 ? 16.061 -0.047 17.391 1.00 96.56 103 GLY A C 1
ATOM 784 O O . GLY A 1 103 ? 16.336 0.656 16.426 1.00 96.56 103 GLY A O 1
ATOM 785 N N . ILE A 1 104 ? 16.580 -1.269 17.564 1.00 96.25 104 ILE A N 1
ATOM 786 C CA . ILE A 1 104 ? 17.554 -1.877 16.640 1.00 96.25 104 ILE A CA 1
ATOM 787 C C . ILE A 1 104 ? 16.947 -2.092 15.244 1.00 96.25 104 ILE A C 1
ATOM 789 O O . ILE A 1 104 ? 17.643 -1.953 14.245 1.00 96.25 104 ILE A O 1
ATOM 793 N N . LEU A 1 105 ? 15.643 -2.382 15.158 1.00 95.12 105 LEU A N 1
ATOM 794 C CA . LEU A 1 105 ? 14.917 -2.506 13.889 1.00 95.12 105 LEU A CA 1
ATOM 795 C C . LEU A 1 105 ? 14.428 -1.142 13.380 1.00 95.12 105 LEU A C 1
ATOM 797 O O . LEU A 1 105 ? 14.437 -0.888 12.178 1.00 95.12 105 LEU A O 1
ATOM 801 N N . CYS A 1 106 ? 14.020 -0.247 14.285 1.00 95.75 106 CYS A N 1
ATOM 802 C CA . CYS A 1 106 ? 13.518 1.079 13.924 1.00 95.75 106 CYS A CA 1
ATOM 803 C C . CYS A 1 106 ? 14.611 2.013 13.388 1.00 95.75 106 CYS A C 1
ATOM 805 O O . CYS A 1 106 ? 14.321 2.816 12.508 1.00 95.75 106 CYS A O 1
ATOM 807 N N . ALA A 1 107 ? 15.846 1.919 13.886 1.00 96.81 107 ALA A N 1
ATOM 808 C CA . ALA A 1 107 ? 16.954 2.764 13.445 1.00 96.81 107 ALA A CA 1
ATOM 809 C C . ALA A 1 107 ? 17.264 2.621 11.938 1.00 96.81 107 ALA A C 1
ATOM 811 O O . ALA A 1 107 ? 17.176 3.626 11.231 1.00 96.81 107 ALA A O 1
ATOM 812 N N . PRO A 1 108 ? 17.536 1.419 11.387 1.00 96.19 108 PRO A N 1
ATOM 813 C CA . PRO A 1 108 ? 17.751 1.266 9.947 1.00 96.19 108 PRO A CA 1
ATOM 814 C C . PRO A 1 108 ? 16.485 1.563 9.135 1.00 96.19 108 PRO A C 1
ATOM 816 O O . PRO A 1 108 ? 16.581 2.032 8.006 1.00 96.19 108 PRO A O 1
ATOM 819 N N . ALA A 1 109 ? 15.294 1.346 9.702 1.00 96.25 109 ALA A N 1
ATOM 820 C CA . ALA A 1 109 ? 14.041 1.712 9.051 1.00 96.25 109 ALA A CA 1
ATOM 821 C C . ALA A 1 109 ? 13.874 3.238 8.897 1.00 96.25 109 ALA A C 1
ATOM 823 O O . ALA A 1 109 ? 13.369 3.702 7.875 1.00 96.25 109 ALA A O 1
ATOM 824 N N . LEU A 1 110 ? 14.332 4.022 9.878 1.00 96.31 110 LEU A N 1
ATOM 825 C CA . LEU A 1 110 ? 14.360 5.484 9.800 1.00 96.31 110 LEU A CA 1
ATOM 826 C C . LEU A 1 110 ? 15.355 5.971 8.737 1.00 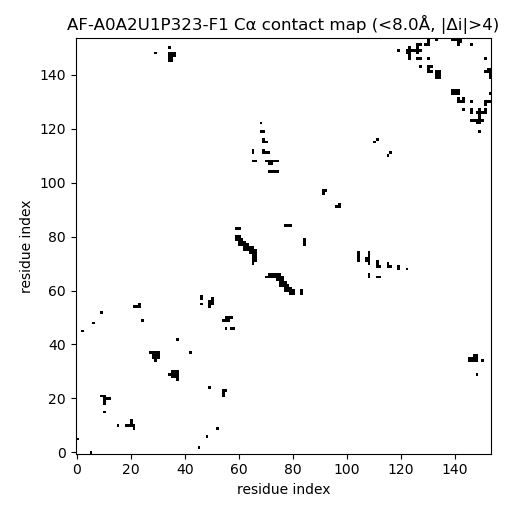96.31 110 LEU A C 1
ATOM 828 O O . LEU A 1 110 ? 15.000 6.825 7.928 1.00 96.31 110 LEU A O 1
ATOM 832 N N . VAL A 1 111 ? 16.553 5.380 8.693 1.00 96.62 111 VAL A N 1
ATOM 833 C CA . VAL A 1 111 ? 17.554 5.665 7.648 1.00 96.62 111 VAL A CA 1
ATOM 834 C C . VAL A 1 111 ? 16.991 5.341 6.262 1.00 96.62 111 VAL A C 1
ATOM 836 O O . VAL A 1 111 ? 17.059 6.166 5.355 1.00 96.62 111 VAL A O 1
ATOM 839 N N . ALA A 1 112 ? 16.349 4.180 6.104 1.00 95.81 112 ALA A N 1
ATOM 840 C CA . ALA A 1 112 ? 15.702 3.783 4.857 1.00 95.81 112 ALA A CA 1
ATOM 841 C C . ALA A 1 112 ? 14.649 4.805 4.390 1.00 95.81 112 ALA A C 1
ATOM 843 O O . ALA A 1 112 ? 14.606 5.149 3.208 1.00 95.81 112 ALA A O 1
ATOM 844 N N . LEU A 1 113 ? 13.829 5.332 5.304 1.00 94.69 113 LEU A N 1
ATOM 845 C CA . LEU A 1 113 ? 12.850 6.374 4.983 1.00 94.69 113 LEU A CA 1
ATOM 846 C C . LEU A 1 113 ? 13.506 7.681 4.525 1.00 94.69 113 LEU A C 1
ATOM 848 O O . LEU A 1 113 ? 13.000 8.322 3.609 1.00 94.69 113 LEU A O 1
ATOM 852 N N . GLN A 1 114 ? 14.618 8.077 5.139 1.00 95.12 114 GLN A N 1
ATOM 853 C CA . GLN A 1 114 ? 15.293 9.336 4.816 1.00 95.12 114 GLN A CA 1
ATOM 854 C C . GLN A 1 114 ? 16.099 9.249 3.516 1.00 95.12 114 GLN A C 1
ATOM 856 O O . GLN A 1 114 ? 16.104 10.191 2.726 1.00 95.12 114 GLN A O 1
ATOM 861 N N . GLU A 1 115 ? 16.757 8.117 3.268 1.00 95.81 115 GLU A N 1
ATOM 862 C CA . GLU A 1 115 ? 17.755 8.008 2.202 1.00 95.81 115 GLU A CA 1
ATOM 863 C C . GLU A 1 115 ? 17.286 7.230 0.969 1.00 95.81 115 GLU A C 1
ATOM 865 O O . GLU A 1 115 ? 17.803 7.457 -0.128 1.00 95.81 115 GLU A O 1
ATOM 870 N N . ASN A 1 116 ? 16.345 6.288 1.110 1.00 96.19 116 ASN A N 1
ATOM 871 C CA . ASN A 1 116 ? 16.025 5.352 0.025 1.00 96.19 116 ASN A CA 1
ATOM 872 C C . ASN A 1 116 ? 14.792 5.742 -0.794 1.00 96.19 116 ASN A C 1
ATOM 874 O O . ASN A 1 116 ? 14.664 5.257 -1.918 1.00 96.19 116 ASN A O 1
ATOM 878 N N . ILE A 1 117 ? 13.940 6.664 -0.322 1.00 94.50 117 ILE A N 1
ATOM 879 C CA . ILE A 1 11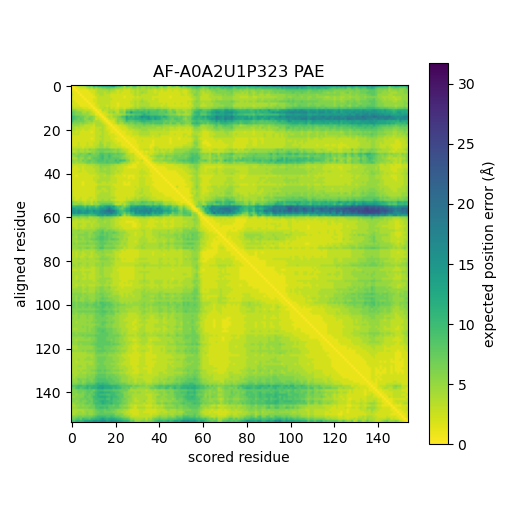7 ? 12.785 7.156 -1.100 1.00 94.50 117 ILE A CA 1
ATOM 880 C C . ILE A 1 117 ? 13.212 7.684 -2.483 1.00 94.50 117 ILE A C 1
ATOM 882 O O . ILE A 1 117 ? 12.665 7.210 -3.482 1.00 94.50 117 ILE A O 1
ATOM 886 N N . PRO A 1 118 ? 14.221 8.575 -2.611 1.00 95.06 118 PRO A N 1
ATOM 887 C CA . PRO A 1 118 ? 14.636 9.072 -3.925 1.00 95.06 118 PRO A CA 1
ATOM 888 C C . PRO A 1 118 ? 15.210 7.975 -4.831 1.00 95.06 118 PRO A C 1
ATOM 890 O O . PRO A 1 118 ? 15.186 8.102 -6.053 1.00 95.06 118 PRO A O 1
ATOM 893 N N . LYS A 1 119 ? 15.716 6.879 -4.248 1.00 95.25 119 LYS A N 1
ATOM 894 C CA . LYS A 1 119 ? 16.339 5.764 -4.977 1.00 95.25 119 LYS A CA 1
ATOM 895 C C . LYS A 1 119 ? 15.307 4.824 -5.609 1.00 95.25 119 LYS A C 1
ATOM 897 O O . LYS A 1 119 ? 15.663 4.096 -6.535 1.00 95.25 119 LYS A O 1
ATOM 902 N N . LEU A 1 120 ? 14.038 4.863 -5.183 1.00 94.62 120 LEU A N 1
ATOM 903 C CA . LEU A 1 120 ? 12.970 4.001 -5.719 1.00 94.62 120 LEU A CA 1
ATOM 904 C C . LEU A 1 120 ? 12.791 4.149 -7.237 1.00 94.62 120 LEU A C 1
ATOM 906 O O . LEU A 1 120 ? 12.513 3.169 -7.929 1.00 94.62 120 LEU A O 1
ATOM 910 N N . VAL A 1 121 ? 13.054 5.345 -7.775 1.00 95.88 121 VAL A N 1
ATOM 911 C CA . VAL A 1 121 ? 13.011 5.611 -9.221 1.00 95.88 121 VAL A CA 1
ATOM 912 C C . VAL A 1 121 ? 13.936 4.686 -10.018 1.00 95.88 121 VAL A C 1
ATOM 914 O O . VAL A 1 121 ? 13.620 4.324 -11.150 1.00 95.88 121 VAL A O 1
ATOM 917 N N . ASN A 1 122 ? 15.058 4.255 -9.434 1.00 95.81 122 ASN A N 1
ATOM 918 C CA . ASN A 1 122 ? 15.984 3.340 -10.095 1.00 95.81 122 ASN A CA 1
ATOM 919 C C . ASN A 1 122 ? 15.369 1.947 -10.242 1.00 95.81 122 ASN A C 1
ATOM 921 O O . ASN A 1 122 ? 15.532 1.322 -11.285 1.00 95.81 122 ASN A O 1
ATOM 925 N N . GLY A 1 123 ? 14.599 1.493 -9.249 1.00 95.00 123 GLY A N 1
ATOM 926 C CA . GLY A 1 123 ? 13.828 0.254 -9.351 1.00 95.00 123 GLY A CA 1
ATOM 927 C C . GLY A 1 123 ? 12.825 0.305 -10.504 1.00 95.00 123 GLY A C 1
ATOM 928 O O . GLY A 1 123 ? 12.726 -0.650 -11.271 1.00 95.00 123 GLY A O 1
ATOM 929 N N . HIS A 1 124 ? 12.148 1.443 -10.681 1.00 95.38 124 HIS A N 1
ATOM 930 C CA . HIS A 1 124 ? 11.203 1.638 -11.786 1.00 95.38 124 HIS A CA 1
ATOM 931 C C . HIS A 1 124 ? 11.911 1.616 -13.148 1.00 95.38 124 HIS A C 1
ATOM 933 O O . HIS A 1 124 ? 11.492 0.910 -14.065 1.00 95.38 124 HIS A O 1
ATOM 939 N N . LYS A 1 125 ? 13.034 2.337 -13.269 1.00 96.50 125 LYS A N 1
ATOM 940 C CA . LYS A 1 125 ? 13.866 2.340 -14.484 1.00 96.50 125 LYS A CA 1
ATOM 941 C C . LYS A 1 125 ? 14.362 0.937 -14.829 1.00 96.50 125 LYS A C 1
ATOM 943 O O . LYS A 1 125 ? 14.262 0.522 -15.977 1.00 96.50 125 LYS A O 1
ATOM 948 N N . ASN A 1 126 ? 14.847 0.191 -13.839 1.00 96.38 126 ASN A N 1
ATOM 949 C CA . ASN A 1 126 ? 15.356 -1.162 -14.043 1.00 96.38 126 ASN A CA 1
ATOM 950 C C . ASN A 1 126 ? 14.257 -2.127 -14.496 1.00 96.38 126 ASN A C 1
ATOM 952 O O . ASN A 1 126 ? 14.484 -2.897 -15.424 1.00 96.38 126 ASN A O 1
ATOM 956 N N . ALA A 1 127 ? 13.065 -2.063 -13.895 1.00 95.44 127 ALA A N 1
ATOM 957 C CA . ALA A 1 127 ? 11.930 -2.885 -14.315 1.00 95.44 127 ALA A CA 1
ATOM 958 C C . ALA A 1 127 ? 11.515 -2.583 -15.764 1.00 95.44 127 ALA A C 1
ATOM 960 O O . ALA A 1 127 ? 11.248 -3.504 -16.537 1.00 95.44 127 ALA A O 1
ATOM 961 N N . LYS A 1 128 ? 11.528 -1.305 -16.160 1.00 95.75 128 LYS A N 1
ATOM 962 C CA . LYS A 1 128 ? 11.236 -0.902 -17.538 1.00 95.75 128 LYS A CA 1
ATOM 963 C C . LYS A 1 128 ? 12.303 -1.386 -18.523 1.00 95.75 128 LYS A C 1
ATOM 965 O O . LYS A 1 128 ? 11.966 -1.995 -19.534 1.00 95.75 128 LYS A O 1
ATOM 970 N N . ASN A 1 129 ? 13.580 -1.195 -18.191 1.00 96.81 129 ASN A N 1
ATOM 971 C CA . ASN A 1 129 ? 14.700 -1.683 -18.998 1.00 96.81 129 ASN A CA 1
ATOM 972 C C . ASN A 1 129 ? 14.656 -3.210 -19.161 1.00 96.81 129 ASN A C 1
ATOM 974 O O . ASN A 1 129 ? 14.951 -3.726 -20.238 1.00 96.81 129 ASN A O 1
ATOM 978 N N . LEU A 1 130 ? 14.270 -3.931 -18.103 1.00 96.38 130 LEU A N 1
ATOM 979 C CA . LEU A 1 130 ? 14.075 -5.375 -18.147 1.00 96.38 130 LEU A CA 1
ATOM 980 C C . LEU A 1 130 ? 12.974 -5.743 -19.150 1.00 96.38 130 LEU A C 1
ATOM 982 O O . LEU A 1 130 ? 13.227 -6.554 -20.036 1.00 96.38 130 LEU A O 1
ATOM 986 N N . ALA A 1 131 ? 11.798 -5.113 -19.075 1.00 96.06 131 ALA A N 1
ATOM 987 C CA . ALA A 1 131 ? 10.700 -5.356 -20.015 1.00 96.06 131 ALA A CA 1
ATOM 988 C C . ALA A 1 131 ? 11.098 -5.081 -21.478 1.00 96.06 131 ALA A C 1
ATOM 990 O O . ALA A 1 131 ? 10.832 -5.886 -22.371 1.00 96.06 131 ALA A O 1
ATOM 991 N N . GLU A 1 132 ? 11.790 -3.969 -21.729 1.00 96.38 132 GLU A N 1
ATOM 992 C CA . GLU A 1 132 ? 12.293 -3.622 -23.062 1.00 96.38 132 GLU A CA 1
ATOM 993 C C . GLU A 1 132 ? 13.347 -4.616 -23.564 1.00 96.38 132 GLU A C 1
ATOM 995 O O . GLU A 1 132 ? 13.363 -4.962 -24.746 1.00 96.38 132 GLU A O 1
ATOM 1000 N N . GLY A 1 133 ? 14.224 -5.093 -22.678 1.00 96.62 133 GLY A N 1
ATOM 1001 C CA . GLY A 1 133 ? 15.227 -6.106 -22.995 1.00 96.62 133 GLY A CA 1
ATOM 1002 C C . GLY A 1 133 ? 14.609 -7.459 -23.341 1.00 96.62 133 GLY A C 1
ATOM 1003 O O . GLY A 1 133 ? 15.011 -8.082 -24.322 1.00 96.62 133 GLY A O 1
ATOM 1004 N N . LEU A 1 134 ? 13.593 -7.882 -22.588 1.00 96.38 134 LEU A N 1
ATOM 1005 C CA . LEU A 1 134 ? 12.887 -9.146 -22.807 1.00 96.38 134 LEU A CA 1
ATOM 1006 C C . LEU A 1 134 ? 12.222 -9.206 -24.184 1.00 96.38 134 LEU A C 1
ATOM 1008 O O . LEU A 1 134 ? 12.313 -10.227 -24.858 1.00 96.38 134 LEU A O 1
ATOM 1012 N N . ASN A 1 135 ? 11.658 -8.093 -24.658 1.00 96.31 135 ASN A N 1
ATOM 1013 C CA . ASN A 1 135 ? 11.058 -8.005 -25.995 1.00 96.31 135 ASN A CA 1
ATOM 1014 C C . ASN A 1 135 ? 12.057 -8.154 -27.155 1.00 96.31 135 ASN A C 1
ATOM 1016 O O . ASN A 1 135 ? 11.641 -8.327 -28.300 1.00 96.31 135 ASN A O 1
ATOM 1020 N N . LYS A 1 136 ? 13.367 -8.092 -26.891 1.00 96.75 136 LYS A N 1
ATOM 1021 C CA . LYS A 1 136 ? 14.405 -8.349 -27.904 1.00 96.75 136 LYS A CA 1
ATOM 1022 C C . LYS A 1 136 ? 14.708 -9.842 -28.059 1.00 96.75 136 LYS A C 1
ATOM 1024 O O . LYS A 1 136 ? 15.381 -10.227 -29.012 1.00 96.75 136 LYS A O 1
ATOM 1029 N N . ILE A 1 137 ? 14.238 -10.681 -27.135 1.00 97.00 137 ILE A N 1
ATOM 1030 C CA . ILE A 1 137 ? 14.487 -12.123 -27.126 1.00 97.00 137 ILE A CA 1
ATOM 1031 C C . ILE A 1 137 ? 13.317 -12.831 -27.811 1.00 97.00 137 ILE A C 1
ATOM 1033 O O . ILE A 1 137 ? 12.159 -12.699 -27.416 1.00 97.00 137 ILE A O 1
ATOM 1037 N N . LYS A 1 138 ? 13.617 -13.627 -28.843 1.00 95.94 138 LYS A N 1
ATOM 1038 C CA . LYS A 1 138 ? 12.599 -14.389 -29.577 1.00 95.94 138 LYS A CA 1
ATOM 1039 C C . LYS A 1 138 ? 11.865 -15.348 -28.631 1.00 95.94 138 LYS A C 1
ATOM 1041 O O . LYS A 1 138 ? 12.493 -16.181 -27.989 1.00 95.94 138 LYS A O 1
ATOM 1046 N N . GLY A 1 139 ? 10.535 -15.262 -28.612 1.00 94.44 139 GLY A N 1
ATOM 1047 C CA . GLY A 1 139 ? 9.669 -16.121 -27.797 1.00 94.44 139 GLY A CA 1
ATOM 1048 C C . GLY A 1 139 ? 9.279 -15.535 -26.438 1.00 94.44 139 GLY A C 1
ATOM 1049 O O . GLY A 1 139 ? 8.445 -16.131 -25.766 1.00 94.44 139 GLY A O 1
ATOM 1050 N N . LEU A 1 140 ? 9.818 -14.372 -26.059 1.00 95.50 140 LEU A N 1
ATOM 1051 C CA . LEU A 1 140 ? 9.413 -13.637 -24.859 1.00 95.50 140 LEU A CA 1
ATOM 1052 C C . LEU A 1 140 ? 8.634 -12.378 -25.242 1.00 95.50 140 LEU A C 1
ATOM 1054 O O . LEU A 1 140 ? 8.887 -11.776 -26.289 1.00 95.50 140 LEU A O 1
ATOM 1058 N N . LYS A 1 141 ? 7.675 -11.982 -24.399 1.00 93.38 141 LYS A N 1
ATOM 1059 C CA . LYS A 1 141 ? 6.882 -10.772 -24.619 1.00 93.38 141 LYS A CA 1
ATOM 1060 C C . LYS A 1 141 ? 6.504 -10.111 -23.298 1.00 93.38 141 LYS A C 1
ATOM 1062 O O . LYS A 1 141 ? 5.693 -10.634 -22.551 1.00 93.38 141 LYS A O 1
ATOM 1067 N N . ALA A 1 142 ? 7.032 -8.919 -23.062 1.00 92.81 142 ALA A N 1
ATOM 1068 C CA . ALA A 1 142 ? 6.697 -8.085 -21.917 1.00 92.81 142 ALA A CA 1
ATOM 1069 C C . ALA A 1 142 ? 5.890 -6.861 -22.372 1.00 92.81 142 ALA A C 1
ATOM 1071 O O . ALA A 1 142 ? 6.260 -6.184 -23.334 1.00 92.81 142 ALA A O 1
ATOM 1072 N N . ASP A 1 143 ? 4.812 -6.524 -21.666 1.00 91.06 143 ASP A N 1
ATOM 1073 C CA . ASP A 1 143 ? 4.097 -5.273 -21.920 1.00 91.06 143 ASP A CA 1
ATOM 1074 C C . ASP A 1 143 ? 4.747 -4.115 -21.149 1.00 91.06 143 ASP A C 1
ATOM 1076 O O . ASP A 1 143 ? 4.496 -3.898 -19.963 1.00 91.06 143 ASP A O 1
ATOM 1080 N N . VAL A 1 144 ? 5.597 -3.357 -21.846 1.00 90.62 144 VAL A N 1
ATOM 1081 C CA . VAL A 1 144 ? 6.340 -2.221 -21.279 1.00 90.62 144 VAL A CA 1
ATOM 1082 C C . VAL A 1 144 ? 5.396 -1.124 -20.772 1.00 90.62 144 VAL A C 1
ATOM 1084 O O . VAL A 1 144 ? 5.709 -0.463 -19.782 1.00 90.62 144 VAL A O 1
ATOM 1087 N N . ALA A 1 145 ? 4.233 -0.935 -21.407 1.00 88.44 145 ALA A N 1
ATOM 1088 C CA . ALA A 1 145 ? 3.275 0.099 -21.015 1.00 88.44 145 ALA A CA 1
ATOM 1089 C C . ALA A 1 145 ? 2.615 -0.204 -19.659 1.00 88.44 145 ALA A C 1
ATOM 1091 O O . ALA A 1 145 ? 2.151 0.710 -18.977 1.00 88.44 145 ALA A O 1
ATOM 1092 N N . TYR A 1 146 ? 2.603 -1.474 -19.249 1.00 87.25 146 TYR A N 1
ATOM 1093 C CA . TYR A 1 146 ? 2.051 -1.916 -17.970 1.00 87.25 146 TYR A CA 1
ATOM 1094 C C . TYR A 1 146 ? 3.070 -1.918 -16.818 1.00 87.25 146 TYR A C 1
ATOM 1096 O O . TYR A 1 146 ? 2.691 -2.185 -15.676 1.00 87.25 146 TYR A O 1
ATOM 1104 N N . VAL A 1 147 ? 4.338 -1.575 -17.070 1.00 91.31 147 VAL A N 1
ATOM 1105 C CA . VAL A 1 147 ? 5.372 -1.454 -16.029 1.00 91.31 147 VAL A CA 1
ATOM 1106 C C . VAL A 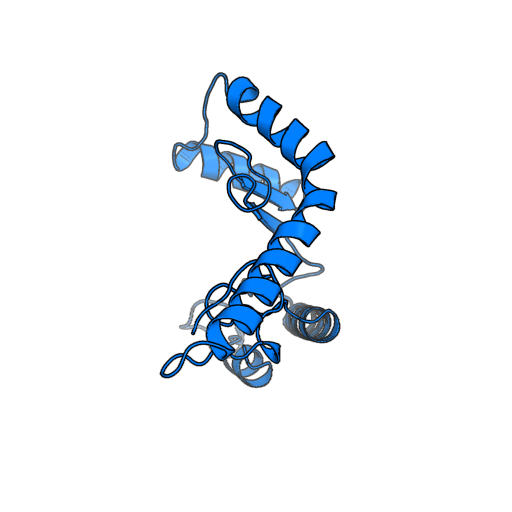1 147 ? 5.324 -0.058 -15.401 1.00 91.31 147 VAL A C 1
ATOM 1108 O O . VAL A 1 147 ? 5.996 0.870 -15.848 1.00 91.31 147 VAL A O 1
ATOM 1111 N N . ALA A 1 148 ? 4.507 0.098 -14.355 1.00 90.38 148 ALA A N 1
ATOM 1112 C CA . ALA A 1 148 ? 4.332 1.376 -13.656 1.00 90.38 148 ALA A CA 1
ATOM 1113 C C . ALA A 1 148 ? 5.338 1.610 -12.508 1.00 90.38 148 ALA A C 1
ATOM 1115 O O . ALA A 1 148 ? 5.650 2.756 -12.186 1.00 90.38 148 ALA A O 1
ATOM 1116 N N . THR A 1 149 ? 5.828 0.541 -11.873 1.00 93.38 149 THR A N 1
ATOM 1117 C CA . THR A 1 149 ? 6.708 0.595 -10.691 1.00 93.38 149 THR A CA 1
ATOM 1118 C C . THR A 1 149 ? 7.933 -0.310 -10.875 1.00 93.38 149 THR A C 1
ATOM 1120 O O . THR A 1 149 ? 8.459 -0.435 -11.976 1.00 93.38 149 THR A O 1
ATOM 1123 N N . ASN A 1 150 ? 8.432 -0.932 -9.804 1.00 93.06 150 ASN A N 1
ATOM 1124 C CA . ASN A 1 150 ? 9.599 -1.814 -9.786 1.00 93.06 150 ASN A CA 1
ATOM 1125 C C . ASN A 1 150 ? 9.264 -3.292 -10.077 1.00 93.06 150 ASN A C 1
ATOM 1127 O O . ASN A 1 150 ? 10.069 -4.164 -9.756 1.00 93.06 150 ASN A O 1
ATOM 1131 N N . ILE A 1 151 ? 8.090 -3.592 -10.641 1.00 91.88 151 ILE A N 1
ATOM 1132 C CA . ILE A 1 151 ? 7.636 -4.961 -10.930 1.00 91.88 151 ILE A CA 1
ATOM 1133 C C . ILE A 1 151 ? 7.471 -5.140 -12.444 1.00 91.88 151 ILE A C 1
ATOM 1135 O O . ILE A 1 151 ? 6.775 -4.359 -13.086 1.00 91.88 151 ILE A O 1
ATOM 1139 N N . CYS A 1 152 ? 8.074 -6.196 -12.999 1.00 89.00 152 CYS A N 1
ATOM 1140 C CA . CYS A 1 152 ? 7.972 -6.593 -14.406 1.00 89.00 152 CYS A CA 1
ATOM 1141 C C . CYS A 1 152 ? 7.554 -8.069 -14.500 1.00 89.00 152 CYS A C 1
ATOM 1143 O O . CYS A 1 152 ? 8.108 -8.910 -13.794 1.00 89.00 152 CYS A O 1
ATOM 1145 N N . VAL A 1 153 ? 6.592 -8.380 -15.373 1.00 83.38 153 VAL A N 1
ATOM 1146 C CA . VAL A 1 153 ? 6.097 -9.739 -15.661 1.00 83.38 153 VAL A CA 1
ATOM 1147 C C . VAL A 1 153 ? 5.974 -9.888 -17.183 1.00 83.38 153 VAL A C 1
ATOM 1149 O O . VAL A 1 153 ? 5.610 -8.913 -17.845 1.00 83.38 153 VAL A O 1
ATOM 1152 N N . PHE A 1 154 ? 6.310 -11.060 -17.728 1.00 81.06 154 PHE A N 1
ATOM 1153 C CA . PHE A 1 154 ? 6.398 -11.353 -19.165 1.00 81.06 154 PHE A CA 1
ATOM 1154 C C . PHE A 1 154 ? 6.137 -12.835 -19.455 1.00 81.06 154 PHE A C 1
ATOM 1156 O O . PHE A 1 154 ? 6.207 -13.626 -18.486 1.00 81.06 154 PHE A O 1
#

InterPro domains:
  IPR001597 Aromatic amino acid beta-eliminating lyase/threonine aldolase [PF01212] (56-152)
  IPR015421 Pyridoxal phosphate-dependent transferase, major domain [G3DSA:3.40.640.10] (1-115)
  IPR015422 Pyridoxal phosphate-dependent transferase, small domain [G3DSA:3.90.1150.10] (116-154)
  IPR015424 Pyridoxal phosphate-dependent transferase [SSF53383] (1-152)

Organism: Artemisia annua (NCBI:txid35608)

Mean predicted aligned error: 4.85 Å

Solvent-accessible surface area (backbone atoms only — not comparable to full-atom values): 9216 Å² total; per-residue (Å²): 130,62,67,68,57,55,59,73,67,57,55,55,67,93,81,38,74,95,49,84,67,66,65,81,86,89,82,65,76,64,24,80,90,78,42,38,68,68,53,68,68,60,53,49,53,51,50,52,55,32,38,76,70,71,50,41,94,57,90,65,61,52,76,48,74,34,46,54,89,39,63,11,91,54,55,66,50,76,48,57,47,70,74,55,49,57,52,49,52,53,52,34,45,76,73,63,67,65,70,74,81,51,61,74,47,48,52,53,33,51,50,19,63,74,65,26,60,80,52,46,59,55,42,26,51,50,24,37,52,48,25,58,52,41,53,72,40,91,94,48,62,32,62,51,89,63,41,70,38,63,58,70,73,101

Secondary structure (DSSP, 8-state):
--HHHHHHHS--TTT-TTSPPP------SSBTTTTBPPPHHHHHHHHHHHHHTTS-SS--EEEEESSSTT--SS-EEEEE-HHHHHHHHHHHHHTT---SSTHHHHHHHHHHHHHTGGGHHHHHHHHHHHHHHHTTSTT----GGG--SS----